Protein AF-A0A2D7W2H1-F1 (afdb_monomer_lite)

Foldseek 3Di:
DEWDWPDKDWDDDDFKIKIKTKTQLVPDDPVDPVVVVVSVLLCVVQVQRIKIWIWMFTLPDQWTWTWTWIDGRNFIDIWTKIKHAPPDGPVPGQKIWIWTKDKDAWDARPDVPDGTDGIDMDTYTDMDTDDDD

pLDDT: mean 82.35, std 12.22, range [53.34, 97.44]

Secondary structure (DSSP, 8-state):
-B--EEEEEEEEETTEEEEEEEEEGGG-B-SSHHHHHHHHHHHHHHT-SEEEEEEEEE-SSSSEEEEEEEEETTEEEEEEEEEEESSS-TTT-SEEEEEEEEEE--B---BTTB--B--EEEEEEEEEE----

Radius of gyration: 16.06 Å; chains: 1; bounding box: 35×26×46 Å

Sequence (133 aa):
MSAPVRAGDLWIQDTDIRMNLTIALDRIKTGNFLTDGAVRAFISGYRAHDLVYAGAGSTAGEAAEISGQASAGTIDTQIVLAVSPVGTDWQSMNEIEIIGTAEFGRVHIPLPGVGTVDDLVVDINARLAVLPA

Structure (mmCIF, N/CA/C/O backbone):
data_AF-A0A2D7W2H1-F1
#
_entry.id   AF-A0A2D7W2H1-F1
#
loop_
_atom_site.group_PDB
_atom_site.id
_atom_site.type_symbol
_atom_site.label_atom_id
_atom_site.label_alt_id
_atom_site.label_comp_id
_atom_site.label_asym_id
_atom_site.label_entity_id
_atom_site.label_seq_id
_atom_site.pdbx_PDB_ins_code
_atom_site.Cartn_x
_atom_site.Cartn_y
_atom_site.Cartn_z
_atom_site.occupancy
_atom_site.B_iso_or_equiv
_atom_site.auth_seq_id
_atom_site.auth_comp_id
_atom_site.auth_asym_id
_atom_site.auth_atom_id
_atom_site.pdbx_PDB_model_num
ATOM 1 N N . MET A 1 1 ? -0.111 9.813 -9.210 1.00 57.84 1 MET A N 1
ATOM 2 C CA . MET A 1 1 ? -0.521 8.691 -10.102 1.00 57.84 1 MET A CA 1
ATOM 3 C C . MET A 1 1 ? -1.351 7.735 -9.259 1.00 57.84 1 MET A C 1
ATOM 5 O O . MET A 1 1 ? -1.104 7.717 -8.065 1.00 57.84 1 MET A O 1
ATOM 9 N N . SER A 1 2 ? -2.316 6.982 -9.799 1.00 59.59 2 SER A N 1
ATOM 10 C CA . SER A 1 2 ? -3.056 5.994 -8.989 1.00 59.59 2 SER A CA 1
ATOM 11 C C . SER A 1 2 ? -3.032 4.606 -9.621 1.00 59.59 2 SER A C 1
ATOM 13 O O . SER A 1 2 ? -3.153 4.458 -10.841 1.00 59.59 2 SER A O 1
ATOM 15 N N . ALA A 1 3 ? -2.854 3.593 -8.774 1.00 57.59 3 ALA A N 1
ATOM 16 C CA . ALA A 1 3 ? -2.854 2.184 -9.138 1.00 57.59 3 ALA A CA 1
ATOM 17 C C . ALA A 1 3 ? -4.038 1.485 -8.445 1.00 57.59 3 ALA A C 1
ATOM 19 O O . ALA A 1 3 ? -4.227 1.681 -7.243 1.00 57.59 3 ALA A O 1
ATOM 20 N N . PRO A 1 4 ? -4.854 0.689 -9.158 1.00 74.69 4 PRO A N 1
ATOM 21 C CA . PRO A 1 4 ? -5.957 -0.023 -8.527 1.00 74.69 4 PRO A CA 1
ATOM 22 C C . PRO A 1 4 ? -5.452 -1.210 -7.695 1.00 74.69 4 PRO A C 1
ATOM 24 O O . PRO A 1 4 ? -4.577 -1.966 -8.128 1.00 74.69 4 PRO A O 1
ATOM 27 N N . VAL A 1 5 ? -6.057 -1.410 -6.523 1.00 77.12 5 VAL A N 1
ATOM 28 C CA . VAL A 1 5 ? -5.874 -2.623 -5.716 1.00 77.12 5 VAL A CA 1
ATOM 29 C C . VAL A 1 5 ? -6.561 -3.791 -6.426 1.00 77.12 5 VAL A C 1
ATOM 31 O O . VAL A 1 5 ? -7.724 -3.694 -6.817 1.00 77.12 5 VAL A O 1
ATOM 34 N N . ARG A 1 6 ? -5.827 -4.887 -6.633 1.00 81.12 6 ARG A N 1
ATOM 35 C CA . ARG A 1 6 ? -6.310 -6.106 -7.298 1.00 81.12 6 ARG A CA 1
ATOM 36 C C . ARG A 1 6 ? -6.907 -7.090 -6.296 1.00 81.12 6 ARG A C 1
ATOM 38 O O . ARG A 1 6 ? -7.933 -7.698 -6.582 1.00 81.12 6 ARG A O 1
ATOM 45 N N . ALA A 1 7 ? -6.236 -7.255 -5.163 1.00 82.06 7 ALA A N 1
ATOM 46 C CA . ALA A 1 7 ? -6.622 -8.144 -4.077 1.00 82.06 7 ALA A CA 1
ATOM 47 C C . ALA A 1 7 ? -5.977 -7.664 -2.773 1.00 82.06 7 ALA A C 1
ATOM 49 O O . ALA A 1 7 ? -4.961 -6.963 -2.802 1.00 82.06 7 ALA A O 1
ATOM 50 N N . GLY A 1 8 ? -6.544 -8.068 -1.645 1.00 85.81 8 GLY A N 1
ATOM 51 C CA . GLY A 1 8 ? -5.955 -7.826 -0.342 1.00 85.81 8 GLY A CA 1
ATOM 52 C C . GLY A 1 8 ? -6.687 -8.579 0.750 1.00 85.81 8 GLY A C 1
ATOM 53 O O . GLY A 1 8 ? -7.871 -8.874 0.609 1.00 85.81 8 GLY A O 1
ATOM 54 N N . ASP A 1 9 ? -5.961 -8.850 1.824 1.00 89.50 9 ASP A N 1
ATOM 55 C CA . ASP A 1 9 ? -6.478 -9.488 3.023 1.00 89.50 9 ASP A CA 1
ATOM 56 C C . ASP A 1 9 ? -6.098 -8.632 4.223 1.00 89.50 9 ASP A C 1
ATOM 58 O O . ASP A 1 9 ? -4.957 -8.168 4.337 1.00 89.50 9 ASP A O 1
ATOM 62 N N . LEU A 1 10 ? -7.057 -8.450 5.123 1.00 90.62 10 LEU A N 1
ATOM 63 C CA . LEU A 1 10 ? -6.860 -7.767 6.387 1.00 90.62 10 LEU A CA 1
ATOM 64 C C . LEU A 1 10 ? -7.189 -8.731 7.515 1.00 90.62 10 LEU A C 1
ATOM 66 O O . LEU A 1 10 ? -8.289 -9.275 7.579 1.00 90.62 10 LEU A O 1
ATOM 70 N N . TRP A 1 11 ? -6.235 -8.925 8.413 1.00 91.94 11 TRP A N 1
ATOM 71 C CA . TRP A 1 11 ? -6.417 -9.748 9.592 1.00 91.94 11 TRP A CA 1
ATOM 72 C C . TRP A 1 11 ? -6.197 -8.904 10.835 1.00 91.94 11 TRP A C 1
ATOM 74 O O . TRP A 1 11 ? -5.142 -8.289 10.983 1.00 91.94 11 TRP A O 1
ATOM 84 N N . ILE A 1 12 ? -7.196 -8.885 11.712 1.00 91.19 12 ILE A N 1
ATOM 85 C CA . ILE A 1 12 ? -7.144 -8.184 12.990 1.00 91.19 12 ILE A CA 1
ATOM 86 C C . ILE A 1 12 ? -7.420 -9.202 14.087 1.00 91.19 12 ILE A C 1
ATOM 88 O O . ILE A 1 12 ? -8.437 -9.896 14.059 1.00 91.19 12 ILE A O 1
ATOM 92 N N . GLN A 1 13 ? -6.513 -9.277 15.052 1.00 91.00 13 GLN A N 1
ATOM 93 C CA . GLN A 1 13 ? -6.701 -10.030 16.280 1.00 91.00 13 GLN A CA 1
ATOM 94 C C . GLN A 1 13 ? -6.305 -9.138 17.451 1.00 91.00 13 GLN A C 1
ATOM 96 O O . GLN A 1 13 ? -5.166 -8.694 17.532 1.00 91.00 13 GLN A O 1
ATOM 101 N N . ASP A 1 14 ? -7.249 -8.876 18.354 1.00 89.69 14 ASP A N 1
ATOM 102 C CA . ASP A 1 14 ? -7.076 -7.928 19.456 1.00 89.69 14 ASP A CA 1
ATOM 103 C C . ASP A 1 14 ? -6.621 -6.548 18.945 1.00 89.69 14 ASP A C 1
ATOM 105 O O . ASP A 1 14 ? -7.408 -5.823 18.333 1.00 89.69 14 ASP A O 1
ATOM 109 N N . THR A 1 15 ? -5.354 -6.196 19.179 1.00 92.81 15 THR A N 1
ATOM 110 C CA . THR A 1 1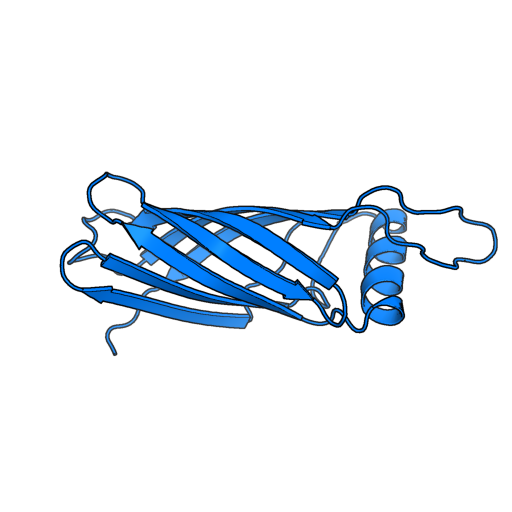5 ? -4.723 -4.967 18.682 1.00 92.81 15 THR A CA 1
ATOM 111 C C . THR A 1 15 ? -3.706 -5.207 17.574 1.00 92.81 15 THR A C 1
ATOM 113 O O . THR A 1 15 ? -3.101 -4.244 17.108 1.00 92.81 15 THR A O 1
ATOM 116 N N . ASP A 1 16 ? -3.464 -6.458 17.187 1.00 94.69 16 ASP A N 1
ATOM 117 C CA . ASP A 1 16 ? -2.549 -6.815 16.110 1.00 94.69 16 ASP A CA 1
ATOM 118 C C . ASP A 1 16 ? -3.280 -6.750 14.773 1.00 94.69 16 ASP A C 1
ATOM 120 O O . ASP A 1 16 ? -4.355 -7.327 14.602 1.00 94.69 16 ASP A O 1
ATOM 124 N N . ILE A 1 17 ? -2.666 -6.079 13.801 1.00 95.06 17 ILE A N 1
ATOM 125 C CA . ILE A 1 17 ? -3.164 -6.004 12.428 1.00 95.06 17 ILE A CA 1
ATOM 126 C C . ILE A 1 17 ? -2.099 -6.511 11.467 1.00 95.06 17 ILE A C 1
ATOM 128 O O . ILE A 1 17 ? -0.915 -6.184 11.577 1.00 95.06 17 ILE A O 1
ATOM 132 N N . ARG A 1 18 ? -2.527 -7.328 10.507 1.00 96.12 18 ARG A N 1
ATOM 133 C CA . ARG A 1 18 ? -1.718 -7.782 9.378 1.00 96.12 18 ARG A CA 1
ATOM 134 C C . ARG A 1 18 ? -2.460 -7.500 8.094 1.00 96.12 18 ARG A C 1
ATOM 136 O O . ARG A 1 18 ? -3.666 -7.722 8.010 1.00 96.12 18 ARG A O 1
ATOM 143 N N . MET A 1 19 ? -1.723 -7.041 7.096 1.00 94.62 19 MET A N 1
ATOM 144 C CA . MET A 1 19 ? -2.292 -6.684 5.812 1.00 94.62 19 MET A CA 1
ATOM 145 C C . MET A 1 19 ? -1.429 -7.228 4.687 1.00 94.62 19 MET A C 1
ATOM 147 O O . MET A 1 19 ? -0.220 -6.994 4.655 1.00 94.62 19 MET A O 1
ATOM 151 N N . ASN A 1 20 ? -2.083 -7.906 3.751 1.00 94.50 20 ASN A N 1
ATOM 152 C CA . ASN A 1 20 ? -1.508 -8.265 2.466 1.00 94.50 20 ASN A CA 1
ATOM 153 C C . ASN A 1 20 ? -2.232 -7.474 1.380 1.00 94.50 20 ASN A C 1
ATOM 155 O O . ASN A 1 20 ? -3.459 -7.399 1.386 1.00 94.50 20 ASN A O 1
ATOM 159 N N . LEU A 1 21 ? -1.492 -6.893 0.439 1.00 92.19 21 LEU A N 1
ATOM 160 C CA . LEU A 1 21 ? -2.057 -6.164 -0.696 1.00 92.19 21 LEU A CA 1
ATOM 161 C C . LEU A 1 21 ? -1.369 -6.587 -1.985 1.00 92.19 21 LEU A C 1
ATOM 163 O O . LEU A 1 21 ? -0.159 -6.783 -2.031 1.00 92.19 21 LEU A O 1
ATOM 167 N N . THR A 1 22 ? -2.147 -6.674 -3.056 1.00 91.25 22 THR A N 1
ATOM 168 C CA . THR A 1 22 ? -1.642 -6.764 -4.425 1.00 91.25 22 THR A CA 1
ATOM 169 C C . THR A 1 22 ? -2.181 -5.583 -5.213 1.00 91.25 22 THR A C 1
ATOM 171 O O . THR A 1 22 ? -3.394 -5.444 -5.383 1.00 91.25 22 THR A O 1
ATOM 174 N N . ILE A 1 23 ? -1.290 -4.731 -5.709 1.00 86.69 23 ILE A N 1
ATOM 175 C CA . ILE A 1 23 ? -1.633 -3.523 -6.462 1.00 86.69 23 ILE A CA 1
ATOM 176 C C . ILE A 1 23 ? -1.203 -3.707 -7.915 1.00 86.69 23 ILE A C 1
ATOM 178 O O . ILE A 1 23 ? -0.050 -4.026 -8.184 1.00 86.69 23 ILE A O 1
ATOM 182 N N . ALA A 1 24 ? -2.117 -3.479 -8.857 1.00 86.94 24 ALA A N 1
ATOM 183 C CA . ALA A 1 24 ? -1.861 -3.654 -10.284 1.00 86.94 24 ALA A CA 1
ATOM 184 C C . ALA A 1 24 ? -1.136 -2.428 -10.868 1.00 86.94 24 ALA A C 1
ATOM 186 O O . ALA A 1 24 ? -1.773 -1.478 -11.337 1.00 86.94 24 ALA A O 1
ATOM 187 N N . LEU A 1 25 ? 0.201 -2.438 -10.834 1.00 83.56 25 LEU A N 1
ATOM 188 C CA . LEU A 1 25 ? 1.032 -1.359 -11.383 1.00 83.56 25 LEU A CA 1
ATOM 189 C C . LEU A 1 25 ? 0.841 -1.216 -12.900 1.00 83.56 25 LEU A C 1
ATOM 191 O O . LEU A 1 25 ? 0.856 -0.106 -13.431 1.00 83.56 25 LEU A O 1
ATOM 195 N N . ASP A 1 26 ? 0.566 -2.321 -13.595 1.00 81.06 26 ASP A N 1
ATOM 196 C CA . ASP A 1 26 ? 0.261 -2.350 -15.030 1.00 81.06 26 ASP A CA 1
ATOM 197 C C . ASP A 1 26 ? -1.013 -1.591 -15.434 1.00 81.06 26 ASP A C 1
ATOM 199 O O . ASP A 1 26 ? -1.217 -1.290 -16.613 1.00 81.06 26 ASP A O 1
ATOM 203 N N . ARG A 1 27 ? -1.854 -1.234 -14.459 1.00 80.81 27 ARG A N 1
ATOM 204 C CA . ARG A 1 27 ? -3.079 -0.451 -14.651 1.00 80.81 27 ARG A CA 1
ATOM 205 C C . ARG A 1 27 ? -2.956 0.996 -14.180 1.00 80.81 27 ARG A C 1
ATOM 207 O O . ARG A 1 27 ? -3.974 1.694 -14.156 1.00 80.81 27 ARG A O 1
ATOM 214 N N . ILE A 1 28 ? -1.753 1.454 -13.825 1.00 76.94 28 ILE A N 1
ATOM 215 C CA . ILE A 1 28 ? -1.514 2.849 -13.449 1.00 76.94 28 ILE A CA 1
ATOM 216 C C . ILE A 1 28 ? -1.946 3.776 -14.582 1.00 76.94 28 ILE A C 1
ATOM 218 O O . ILE A 1 28 ? -1.553 3.616 -15.738 1.00 76.94 28 ILE A O 1
ATOM 222 N N . LYS A 1 29 ? -2.732 4.791 -14.224 1.00 71.00 29 LYS A N 1
ATOM 223 C CA . LYS A 1 29 ? -3.052 5.909 -15.111 1.00 71.00 29 LYS A CA 1
ATOM 224 C C . LYS A 1 29 ? -2.360 7.150 -14.575 1.00 71.00 29 LYS A C 1
ATOM 226 O O . LYS A 1 29 ? -2.658 7.597 -13.467 1.00 71.00 29 LYS A O 1
ATOM 231 N N . THR A 1 30 ? -1.432 7.711 -15.348 1.00 67.81 30 THR A N 1
ATOM 232 C CA . THR A 1 30 ? -0.732 8.939 -14.942 1.00 67.81 30 THR A CA 1
ATOM 233 C C . THR A 1 30 ? -1.402 10.197 -15.496 1.00 67.81 30 THR A C 1
ATOM 235 O O . THR A 1 30 ? -1.205 11.281 -14.957 1.00 67.81 30 THR A O 1
ATOM 238 N N . GLY A 1 31 ? -2.217 10.058 -16.551 1.00 65.38 31 GLY A N 1
ATOM 239 C CA . GLY A 1 31 ? -2.862 11.188 -17.228 1.00 65.38 31 GLY A CA 1
ATOM 240 C C . GLY A 1 31 ? -1.898 12.023 -18.081 1.00 65.38 31 GLY A C 1
ATOM 241 O O . GLY A 1 31 ? -2.311 13.035 -18.640 1.00 65.38 31 GLY A O 1
ATOM 242 N N . ASN A 1 32 ? -0.634 11.601 -18.202 1.00 64.50 32 ASN A N 1
ATOM 243 C CA . ASN A 1 32 ? 0.397 12.250 -19.002 1.00 64.50 32 ASN A CA 1
ATOM 244 C C . ASN A 1 32 ? 1.189 11.194 -19.791 1.00 64.50 32 ASN A C 1
ATOM 246 O O . ASN A 1 32 ? 1.763 10.257 -19.241 1.00 64.50 32 ASN A O 1
ATOM 250 N N . PHE A 1 33 ? 1.253 11.380 -21.108 1.00 61.72 33 PHE A N 1
ATOM 251 C CA . PHE A 1 33 ? 1.881 10.439 -22.031 1.00 61.72 33 PHE A CA 1
ATOM 252 C C . PHE A 1 33 ? 3.362 10.153 -21.717 1.00 61.72 33 PHE A C 1
ATOM 254 O O . PHE A 1 33 ? 3.820 9.024 -21.900 1.00 61.72 33 PHE A O 1
ATOM 261 N N . LEU A 1 34 ? 4.110 11.152 -21.230 1.00 61.75 34 LEU A N 1
ATOM 262 C CA . LEU A 1 34 ? 5.530 10.994 -20.895 1.00 61.75 34 LEU A CA 1
ATOM 263 C C . LEU A 1 34 ? 5.724 10.080 -19.678 1.00 61.75 34 LEU A C 1
ATOM 265 O O . LEU A 1 34 ? 6.533 9.153 -19.717 1.00 61.75 34 LEU A O 1
ATOM 269 N N . THR A 1 35 ? 4.936 10.288 -18.625 1.00 69.50 35 THR A N 1
ATOM 270 C CA . THR A 1 35 ? 4.966 9.461 -17.414 1.00 69.50 35 THR A CA 1
ATOM 271 C C . THR A 1 35 ? 4.373 8.076 -17.654 1.00 69.50 35 THR A C 1
ATOM 273 O O . THR A 1 35 ? 4.883 7.102 -17.112 1.00 69.50 35 THR A O 1
ATOM 276 N N . ASP A 1 36 ? 3.393 7.938 -18.553 1.00 73.62 36 ASP A N 1
ATOM 277 C CA . ASP A 1 36 ? 2.901 6.626 -18.990 1.00 73.62 36 ASP A CA 1
ATOM 278 C C . ASP A 1 36 ? 4.002 5.813 -19.703 1.00 73.62 36 ASP A C 1
ATOM 280 O O . ASP A 1 36 ? 4.060 4.588 -19.582 1.00 73.62 36 ASP A O 1
ATOM 284 N N . GLY A 1 37 ? 4.888 6.481 -20.451 1.00 74.12 37 GLY A N 1
ATOM 285 C CA . GLY A 1 37 ? 6.053 5.859 -21.084 1.00 74.12 37 GLY A CA 1
ATOM 286 C C . GLY A 1 37 ? 7.061 5.324 -20.066 1.00 74.12 37 GLY A C 1
ATOM 287 O O . GLY A 1 37 ? 7.472 4.167 -20.170 1.00 74.12 37 GLY A O 1
ATOM 288 N N . ALA A 1 38 ? 7.397 6.132 -19.059 1.00 73.75 38 ALA A N 1
ATOM 289 C CA . ALA A 1 38 ? 8.276 5.728 -17.963 1.00 73.75 38 ALA A CA 1
ATOM 290 C C . ALA A 1 38 ? 7.687 4.557 -17.158 1.00 73.75 38 ALA A C 1
ATOM 292 O O . ALA A 1 38 ? 8.375 3.566 -16.930 1.00 73.75 38 ALA A O 1
ATOM 293 N N . VAL A 1 39 ? 6.395 4.611 -16.816 1.00 76.88 39 VAL A N 1
ATOM 294 C CA . VAL A 1 39 ? 5.700 3.532 -16.095 1.00 76.88 39 VAL A CA 1
ATOM 295 C C . VAL A 1 39 ? 5.727 2.220 -16.886 1.00 76.88 39 VAL A C 1
ATOM 297 O O . VAL A 1 39 ? 6.108 1.186 -16.342 1.00 76.88 39 VAL A O 1
ATOM 300 N N . ARG A 1 40 ? 5.407 2.236 -18.190 1.00 79.69 40 ARG A N 1
ATOM 301 C CA . ARG A 1 40 ? 5.472 1.019 -19.027 1.00 79.69 40 ARG A CA 1
ATOM 302 C C . ARG A 1 40 ? 6.874 0.426 -19.088 1.00 79.69 40 ARG A C 1
ATOM 304 O O . ARG A 1 40 ? 7.032 -0.793 -19.054 1.00 79.69 40 ARG A O 1
ATOM 311 N N . ALA A 1 41 ? 7.881 1.279 -19.205 1.00 77.69 41 ALA A N 1
ATOM 312 C CA . ALA A 1 41 ? 9.255 0.835 -19.321 1.00 77.69 41 ALA A CA 1
ATOM 313 C C . ALA A 1 41 ? 9.812 0.329 -17.974 1.00 77.69 41 ALA A C 1
ATOM 315 O O . ALA A 1 41 ? 10.551 -0.652 -17.971 1.00 77.69 41 ALA A O 1
ATOM 316 N N . PHE A 1 42 ? 9.368 0.887 -16.840 1.00 79.31 42 PHE A N 1
ATOM 317 C CA . PHE A 1 42 ? 9.580 0.318 -15.503 1.00 79.31 42 PHE A CA 1
ATOM 318 C C . PHE A 1 42 ? 8.970 -1.085 -15.388 1.00 79.31 42 PHE A C 1
ATOM 320 O O . PHE A 1 42 ? 9.684 -2.045 -15.100 1.00 79.31 42 PHE A O 1
ATOM 327 N N . ILE A 1 43 ? 7.673 -1.226 -15.694 1.00 83.12 43 ILE A N 1
ATOM 328 C CA . ILE A 1 43 ? 6.961 -2.512 -15.622 1.00 83.12 43 ILE A CA 1
ATOM 329 C C . ILE A 1 43 ? 7.669 -3.560 -16.482 1.00 83.12 43 ILE A C 1
ATOM 331 O O . ILE A 1 43 ? 7.916 -4.672 -16.024 1.00 83.12 43 ILE A O 1
ATOM 335 N N . SER A 1 44 ? 8.034 -3.203 -17.716 1.00 82.94 44 SER A N 1
ATOM 336 C CA . SER A 1 44 ? 8.718 -4.118 -18.629 1.00 82.94 44 SER A CA 1
ATOM 337 C C . SER A 1 44 ? 10.140 -4.450 -18.177 1.00 82.94 44 SER A C 1
ATOM 339 O O . SER A 1 44 ? 10.545 -5.605 -18.283 1.00 82.94 44 SER A O 1
ATOM 341 N N . GLY A 1 45 ? 10.908 -3.460 -17.717 1.00 79.44 45 GLY A N 1
ATOM 342 C CA . GLY A 1 45 ? 12.313 -3.633 -17.345 1.00 79.44 45 GLY A CA 1
ATOM 343 C C . GLY A 1 45 ? 12.490 -4.481 -16.089 1.00 79.44 45 GLY A C 1
ATOM 344 O O . GLY A 1 45 ? 13.392 -5.311 -16.031 1.00 79.44 45 GLY A O 1
ATOM 345 N N . TYR A 1 46 ? 11.586 -4.322 -15.122 1.00 79.12 46 TYR A N 1
ATOM 346 C CA . TYR A 1 46 ? 11.669 -4.983 -13.819 1.00 79.12 46 TYR A CA 1
ATOM 347 C C . TYR A 1 46 ? 10.654 -6.111 -13.641 1.00 79.12 46 TYR A C 1
ATOM 349 O O . TYR A 1 46 ? 10.623 -6.743 -12.590 1.00 79.12 46 TYR A O 1
ATOM 357 N N . ARG A 1 47 ? 9.832 -6.394 -14.664 1.00 82.75 47 ARG A N 1
ATOM 358 C CA . ARG A 1 47 ? 8.703 -7.344 -14.603 1.00 82.75 47 ARG A CA 1
ATOM 359 C C . ARG A 1 47 ? 7.713 -6.998 -13.480 1.00 82.75 47 ARG A C 1
ATOM 361 O O . ARG A 1 47 ? 7.081 -7.877 -12.897 1.00 82.75 47 ARG A O 1
ATOM 368 N N . ALA A 1 48 ? 7.588 -5.708 -13.187 1.00 85.56 48 ALA A N 1
ATOM 369 C CA . ALA A 1 48 ? 6.857 -5.153 -12.057 1.00 85.56 48 ALA A CA 1
ATOM 370 C C . ALA A 1 48 ? 5.376 -4.920 -12.402 1.00 85.56 48 ALA A C 1
ATOM 372 O O . ALA A 1 48 ? 4.895 -3.791 -12.405 1.00 85.56 48 ALA A O 1
ATOM 373 N N . HIS A 1 49 ? 4.661 -5.986 -12.771 1.00 87.81 49 HIS A N 1
ATOM 374 C CA . HIS A 1 49 ? 3.235 -5.901 -13.122 1.00 87.81 49 HIS A CA 1
ATOM 375 C C . HIS A 1 49 ? 2.349 -5.641 -11.905 1.00 87.81 49 HIS A C 1
ATOM 377 O O . HIS A 1 49 ? 1.401 -4.860 -11.987 1.00 87.81 49 HIS A O 1
ATOM 383 N N . ASP A 1 50 ? 2.690 -6.274 -10.787 1.00 89.12 50 ASP A N 1
ATOM 384 C CA . ASP A 1 50 ? 2.019 -6.106 -9.511 1.00 89.12 50 ASP A CA 1
ATOM 385 C C . ASP A 1 50 ? 3.038 -5.664 -8.451 1.00 89.12 50 ASP A C 1
ATOM 387 O O . ASP A 1 50 ? 4.197 -6.084 -8.480 1.00 89.12 50 ASP A O 1
ATOM 391 N N . LEU A 1 51 ? 2.585 -4.827 -7.520 1.00 88.38 51 LEU A N 1
ATOM 392 C CA . LEU A 1 51 ? 3.249 -4.575 -6.246 1.00 88.38 51 LEU A CA 1
ATOM 393 C C . LEU A 1 51 ? 2.586 -5.464 -5.199 1.00 88.38 51 LEU A C 1
ATOM 395 O O . LEU A 1 51 ? 1.400 -5.296 -4.907 1.00 88.38 51 LEU A O 1
ATOM 399 N N . VAL A 1 52 ? 3.345 -6.404 -4.651 1.00 93.38 52 VAL A N 1
ATOM 400 C CA . VAL A 1 52 ? 2.896 -7.306 -3.591 1.00 93.38 52 VAL A CA 1
ATOM 401 C C . VAL A 1 52 ? 3.450 -6.797 -2.273 1.00 93.38 52 VAL A C 1
ATOM 403 O O . VAL A 1 52 ? 4.660 -6.681 -2.123 1.00 93.38 52 VAL A O 1
ATOM 406 N N . TYR A 1 53 ? 2.570 -6.492 -1.330 1.00 94.50 53 TYR A N 1
ATOM 407 C CA . TYR A 1 53 ? 2.910 -5.967 -0.014 1.00 94.50 53 TYR A CA 1
ATOM 408 C C . TYR A 1 53 ? 2.430 -6.917 1.079 1.00 94.50 53 TYR A C 1
ATOM 410 O O . TYR A 1 53 ? 1.313 -7.433 1.000 1.00 94.50 53 TYR A O 1
ATOM 418 N N . ALA A 1 54 ? 3.253 -7.090 2.110 1.00 96.56 54 ALA A N 1
ATOM 419 C CA . ALA A 1 54 ? 2.888 -7.760 3.349 1.00 96.56 54 ALA A CA 1
ATOM 420 C C . ALA A 1 54 ? 3.459 -6.982 4.537 1.00 96.56 54 ALA A C 1
ATOM 422 O O . ALA A 1 54 ? 4.671 -6.760 4.621 1.00 96.56 54 ALA A O 1
ATOM 423 N N . GLY A 1 55 ? 2.592 -6.586 5.464 1.00 97.25 55 GLY A N 1
ATOM 424 C CA . GLY A 1 55 ? 2.984 -5.794 6.622 1.00 97.25 55 GLY A CA 1
ATOM 425 C C . GLY A 1 55 ? 2.175 -6.092 7.871 1.00 97.25 55 GLY A C 1
ATOM 426 O O . GLY A 1 55 ? 1.141 -6.766 7.836 1.00 97.25 55 GLY A O 1
ATOM 427 N N . ALA A 1 56 ? 2.677 -5.574 8.986 1.00 97.44 56 ALA A N 1
ATOM 428 C CA . ALA A 1 56 ? 2.035 -5.672 10.285 1.00 97.44 56 ALA A CA 1
ATOM 429 C C . ALA A 1 56 ? 2.107 -4.338 11.035 1.00 97.44 56 ALA A C 1
ATOM 431 O O . ALA A 1 56 ? 2.990 -3.514 10.790 1.00 97.44 56 ALA A O 1
ATOM 432 N N . GLY A 1 57 ? 1.165 -4.142 11.949 1.00 96.81 57 GLY A N 1
ATOM 433 C CA . GLY A 1 57 ? 1.054 -2.941 12.765 1.00 96.81 57 GLY A CA 1
ATOM 434 C C . GLY A 1 57 ? 0.158 -3.172 13.975 1.00 96.81 57 GLY A C 1
ATOM 435 O O . GLY A 1 57 ? -0.127 -4.316 14.336 1.00 96.81 57 GLY A O 1
ATOM 436 N N . SER A 1 58 ? -0.323 -2.078 14.567 1.00 94.94 58 SER A N 1
ATOM 437 C CA . SER A 1 58 ? -1.270 -2.128 15.681 1.00 94.94 58 SER A CA 1
ATOM 438 C C . SER A 1 58 ? -2.462 -1.191 15.490 1.00 94.94 58 SER A C 1
ATOM 440 O O . SER A 1 58 ? -2.298 -0.070 15.017 1.00 94.94 58 SER A O 1
ATOM 442 N N . THR A 1 59 ? -3.648 -1.630 15.914 1.00 93.94 59 THR A N 1
ATOM 443 C CA . THR A 1 59 ? -4.905 -0.856 15.915 1.00 93.94 59 THR A CA 1
ATOM 444 C C . THR A 1 59 ? -5.165 -0.126 17.237 1.00 93.94 59 THR A C 1
ATOM 446 O O . THR A 1 59 ? -6.295 0.268 17.518 1.00 93.94 59 THR A O 1
ATOM 449 N N . ALA A 1 60 ? -4.144 0.055 18.083 1.00 88.62 60 ALA A N 1
ATOM 450 C CA . ALA A 1 60 ? -4.291 0.717 19.384 1.00 88.62 60 ALA A CA 1
ATOM 451 C C . ALA A 1 60 ? -4.693 2.208 19.293 1.00 88.62 60 ALA A C 1
ATOM 453 O O . ALA A 1 60 ? -5.064 2.800 20.306 1.00 88.62 60 ALA A O 1
ATOM 454 N N . GLY A 1 61 ? -4.617 2.815 18.103 1.00 86.44 61 GLY A N 1
ATOM 455 C CA . GLY A 1 61 ? -5.045 4.187 17.824 1.00 86.44 61 GLY A CA 1
ATOM 456 C C . GLY A 1 61 ? -6.184 4.280 16.801 1.00 86.44 61 GLY A C 1
ATOM 457 O O . GLY A 1 61 ? -6.722 3.279 16.330 1.00 86.44 61 GLY A O 1
ATOM 458 N N . GLU A 1 62 ? -6.530 5.514 16.427 1.00 88.12 62 GLU A N 1
ATOM 459 C CA . GLU A 1 62 ? -7.552 5.811 15.405 1.00 88.12 62 GLU A CA 1
ATOM 460 C C . GLU A 1 62 ? -7.118 5.394 13.988 1.00 88.12 62 GLU A C 1
ATOM 462 O O . GLU A 1 62 ? -7.954 5.111 13.134 1.00 88.12 62 GLU A O 1
ATOM 467 N N . ALA A 1 63 ? -5.807 5.320 13.754 1.00 92.56 63 ALA A N 1
ATOM 468 C CA . ALA A 1 63 ? -5.192 4.778 12.553 1.00 92.56 63 ALA A CA 1
ATOM 469 C C . ALA A 1 63 ? -4.058 3.822 12.949 1.00 92.56 63 ALA A C 1
ATOM 471 O O . ALA A 1 63 ? -3.410 4.002 13.982 1.00 92.56 63 ALA A O 1
ATOM 472 N N . ALA A 1 64 ? -3.828 2.810 12.120 1.00 95.06 64 ALA A N 1
ATOM 473 C CA . ALA A 1 64 ? -2.748 1.853 12.252 1.00 95.06 64 ALA A CA 1
ATOM 474 C C . ALA A 1 64 ? -1.651 2.195 11.246 1.00 95.06 64 ALA A C 1
ATOM 476 O O . ALA A 1 64 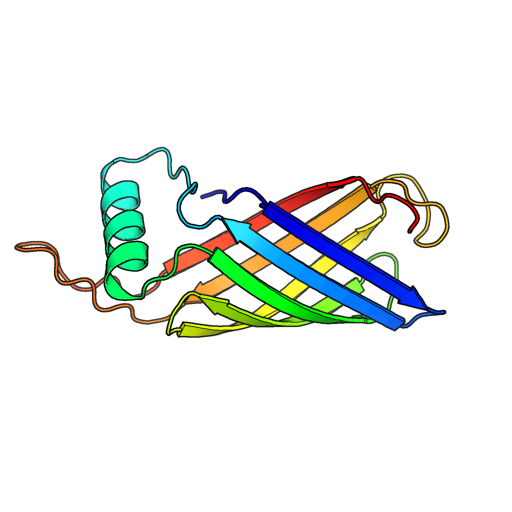? -1.911 2.316 10.049 1.00 95.06 64 ALA A O 1
ATOM 477 N N . GLU A 1 65 ? -0.414 2.299 11.721 1.00 96.38 65 GLU A N 1
ATOM 478 C CA . GLU A 1 65 ? 0.755 2.285 10.849 1.00 96.38 65 GLU A CA 1
ATOM 479 C C . GLU A 1 65 ? 1.169 0.834 10.617 1.00 96.38 65 GLU A C 1
ATOM 481 O O . GLU A 1 65 ? 1.583 0.128 11.539 1.00 96.38 65 GLU A O 1
ATOM 486 N N . ILE A 1 66 ? 1.030 0.376 9.377 1.00 96.69 66 ILE A N 1
ATOM 487 C CA . ILE A 1 66 ? 1.393 -0.972 8.962 1.00 96.69 66 ILE A CA 1
ATOM 488 C C . ILE A 1 66 ? 2.699 -0.878 8.183 1.00 96.69 66 ILE A C 1
ATOM 490 O O . ILE A 1 66 ? 2.754 -0.329 7.081 1.00 96.69 66 ILE A O 1
ATOM 494 N N . SER A 1 67 ? 3.772 -1.408 8.762 1.00 96.81 67 SER A N 1
ATOM 495 C CA . SER A 1 67 ? 5.094 -1.435 8.139 1.00 96.81 67 SER A CA 1
ATOM 496 C C . SER A 1 67 ? 5.344 -2.814 7.547 1.00 96.81 67 SER A C 1
ATOM 498 O O . SER A 1 67 ? 5.089 -3.837 8.188 1.00 96.81 67 SER A O 1
ATOM 500 N N . GLY A 1 68 ? 5.819 -2.857 6.307 1.00 95.94 68 GLY A N 1
ATOM 501 C CA . GLY A 1 68 ? 5.948 -4.106 5.574 1.00 95.94 68 GLY A CA 1
ATOM 502 C C . GLY A 1 68 ? 6.895 -4.039 4.391 1.00 95.94 68 GLY A C 1
ATOM 503 O O . GLY A 1 68 ? 7.277 -2.964 3.926 1.00 95.94 68 GLY A O 1
ATOM 504 N N . GLN A 1 69 ? 7.255 -5.221 3.906 1.00 95.06 69 GLN A N 1
ATOM 505 C CA . GLN A 1 69 ? 8.017 -5.370 2.675 1.00 95.06 69 GLN A CA 1
ATOM 506 C C . GLN A 1 69 ? 7.062 -5.329 1.487 1.00 95.06 69 GLN A C 1
ATOM 508 O O . GLN A 1 69 ? 5.979 -5.920 1.523 1.00 95.06 69 GLN A O 1
ATOM 513 N N . ALA A 1 70 ? 7.485 -4.644 0.433 1.00 92.31 70 ALA A N 1
ATOM 514 C CA . ALA A 1 70 ? 6.787 -4.577 -0.833 1.00 92.31 70 ALA A CA 1
ATOM 515 C C . ALA A 1 70 ? 7.726 -4.967 -1.970 1.00 92.31 70 ALA A C 1
ATOM 517 O O . ALA A 1 70 ? 8.849 -4.475 -2.047 1.00 92.31 70 ALA A O 1
ATOM 518 N N . SER A 1 71 ? 7.247 -5.822 -2.864 1.00 91.62 71 SER A N 1
ATOM 519 C CA . SER A 1 71 ? 8.015 -6.328 -3.996 1.00 91.62 71 SER A CA 1
ATOM 520 C C . SER A 1 71 ? 7.291 -6.058 -5.307 1.00 91.62 71 SER A C 1
ATOM 522 O O . SER A 1 71 ? 6.093 -6.320 -5.431 1.00 91.62 71 SER A O 1
ATOM 524 N N . ALA A 1 72 ? 8.020 -5.539 -6.291 1.00 88.12 72 ALA A N 1
ATOM 525 C CA . ALA A 1 72 ? 7.550 -5.298 -7.647 1.00 88.12 72 ALA A CA 1
ATOM 526 C C . ALA A 1 72 ? 8.525 -5.943 -8.640 1.00 88.12 72 ALA A C 1
ATOM 528 O O . ALA A 1 72 ? 9.536 -5.357 -9.035 1.00 88.12 72 ALA A O 1
ATOM 529 N N . GLY A 1 73 ? 8.229 -7.180 -9.039 1.00 87.38 73 GLY A N 1
ATOM 530 C CA . GLY A 1 73 ? 9.092 -7.947 -9.932 1.00 87.38 73 GLY A CA 1
ATOM 531 C C . GLY A 1 73 ? 10.448 -8.268 -9.293 1.00 87.38 73 GLY A C 1
ATOM 532 O O . GLY A 1 73 ? 10.530 -9.191 -8.491 1.00 87.38 73 GLY A O 1
ATOM 533 N N . THR A 1 74 ? 11.512 -7.555 -9.674 1.00 82.94 74 THR A N 1
ATOM 534 C CA . THR A 1 74 ? 12.865 -7.730 -9.100 1.00 82.94 74 THR A CA 1
ATOM 535 C C . THR A 1 74 ? 13.288 -6.604 -8.152 1.00 82.94 74 THR A C 1
ATOM 537 O O . THR A 1 74 ? 14.476 -6.492 -7.850 1.00 82.94 74 THR A O 1
ATOM 540 N N . ILE A 1 75 ? 12.368 -5.718 -7.762 1.00 83.12 75 ILE A N 1
ATOM 541 C CA . ILE A 1 75 ? 12.638 -4.615 -6.834 1.00 83.12 75 ILE A CA 1
ATOM 542 C C . ILE A 1 75 ? 11.905 -4.882 -5.529 1.00 83.12 75 ILE A C 1
ATOM 544 O O . ILE A 1 75 ? 10.702 -5.128 -5.553 1.00 83.12 75 ILE A O 1
ATOM 548 N N . ASP A 1 76 ? 12.613 -4.732 -4.416 1.00 87.69 76 ASP A N 1
ATOM 549 C CA . ASP A 1 76 ? 12.050 -4.779 -3.072 1.00 87.69 76 ASP A CA 1
ATOM 550 C C . ASP A 1 76 ? 12.230 -3.420 -2.385 1.00 87.69 76 ASP A C 1
ATOM 552 O O . ASP A 1 76 ? 13.238 -2.736 -2.583 1.00 87.69 76 ASP A O 1
ATOM 556 N N . THR A 1 77 ? 11.246 -3.016 -1.588 1.00 87.81 77 THR A N 1
ATOM 557 C CA . THR A 1 77 ? 11.271 -1.776 -0.807 1.00 87.81 77 THR A CA 1
ATOM 558 C C . THR A 1 77 ? 10.468 -1.936 0.484 1.00 87.81 77 THR A C 1
ATOM 560 O O . THR A 1 77 ? 9.541 -2.743 0.562 1.00 87.81 77 THR A O 1
ATOM 563 N N . GLN A 1 78 ? 10.820 -1.170 1.515 1.00 92.50 78 GLN A N 1
ATOM 564 C CA . GLN A 1 78 ? 10.035 -1.105 2.746 1.00 92.50 78 GLN A CA 1
ATOM 565 C C . GLN A 1 78 ? 8.994 0.006 2.601 1.00 92.50 78 GLN A C 1
ATOM 567 O O . GLN A 1 78 ? 9.342 1.141 2.288 1.00 92.50 78 GLN A O 1
ATOM 572 N N . ILE A 1 79 ? 7.729 -0.309 2.875 1.00 91.88 79 ILE A N 1
ATOM 573 C CA . ILE A 1 79 ? 6.623 0.651 2.819 1.00 91.88 79 ILE A CA 1
ATOM 574 C C . ILE A 1 79 ? 5.940 0.713 4.180 1.00 91.88 79 ILE A C 1
ATOM 576 O O . ILE A 1 79 ? 5.715 -0.312 4.830 1.00 91.88 79 ILE A O 1
ATOM 580 N N . VAL A 1 80 ? 5.567 1.925 4.583 1.00 95.06 80 VAL A N 1
ATOM 581 C CA . VAL A 1 80 ? 4.640 2.164 5.689 1.00 95.06 80 VAL A CA 1
ATOM 582 C C . VAL A 1 80 ? 3.317 2.646 5.105 1.00 95.06 80 VAL A C 1
ATOM 584 O O . VAL A 1 80 ? 3.289 3.582 4.306 1.00 95.06 80 VAL A O 1
ATOM 587 N N . LEU A 1 81 ? 2.229 1.984 5.487 1.00 94.44 81 LEU A N 1
ATOM 588 C CA . LEU A 1 81 ? 0.869 2.334 5.102 1.00 94.44 81 LEU A CA 1
ATOM 589 C C . LEU A 1 81 ? 0.102 2.767 6.347 1.00 94.44 81 LEU A C 1
ATOM 591 O O . LEU A 1 81 ? 0.033 2.022 7.322 1.00 94.44 81 LEU A O 1
ATOM 595 N N . ALA A 1 82 ? -0.487 3.955 6.303 1.00 95.25 82 ALA A N 1
ATOM 596 C CA . ALA A 1 82 ? -1.489 4.376 7.263 1.00 95.25 82 ALA A CA 1
ATOM 597 C C . ALA A 1 82 ? -2.832 3.770 6.852 1.00 95.25 82 ALA A C 1
ATOM 599 O O . ALA A 1 82 ? -3.281 3.949 5.717 1.00 95.25 82 ALA A O 1
ATOM 600 N N . VAL A 1 83 ? -3.461 3.046 7.769 1.00 94.88 83 VAL A N 1
ATOM 601 C CA . VAL A 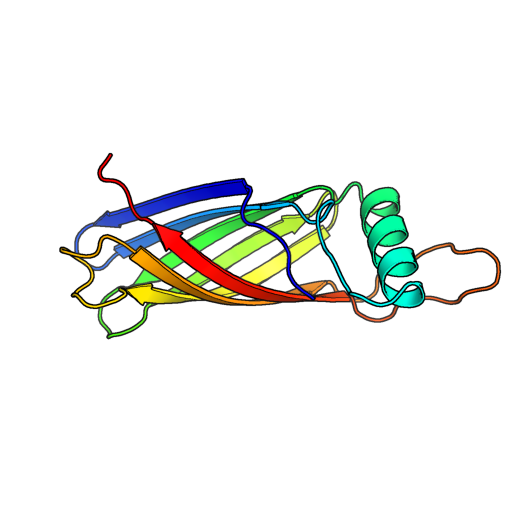1 83 ? -4.776 2.438 7.572 1.00 94.88 83 VAL A CA 1
ATOM 602 C C . VAL A 1 83 ? -5.720 2.958 8.641 1.00 94.88 83 VAL A C 1
ATOM 604 O O . VAL A 1 83 ? -5.343 3.024 9.808 1.00 94.88 83 VAL A O 1
ATOM 607 N N . SER A 1 84 ? -6.943 3.314 8.274 1.00 95.00 84 SER A N 1
ATOM 608 C CA . SER A 1 84 ? -7.972 3.744 9.224 1.00 95.00 84 SER A CA 1
ATOM 609 C C . SER A 1 84 ? -9.338 3.157 8.863 1.00 95.00 84 SER A C 1
ATOM 611 O O . SER A 1 84 ? -9.633 2.956 7.680 1.00 95.00 84 SER A O 1
ATOM 613 N N . PRO A 1 85 ? -10.190 2.856 9.856 1.00 94.19 85 PRO A N 1
ATOM 614 C CA . PRO A 1 85 ? -11.558 2.440 9.602 1.00 94.19 85 PRO A CA 1
ATOM 615 C C . PRO A 1 85 ? -12.385 3.632 9.109 1.00 94.19 85 PRO A C 1
ATOM 617 O O . PRO A 1 85 ? -12.216 4.769 9.557 1.00 94.19 85 PRO A O 1
ATOM 620 N N . VAL A 1 86 ? -13.324 3.381 8.201 1.00 91.94 86 VAL A N 1
ATOM 621 C CA . VAL A 1 86 ? -14.277 4.400 7.758 1.00 91.94 86 VAL A CA 1
ATOM 622 C C . VAL A 1 86 ? -15.557 4.308 8.585 1.00 91.94 86 VAL A C 1
ATOM 624 O O . VAL A 1 86 ? -16.246 3.294 8.578 1.00 91.94 86 VAL A O 1
ATOM 627 N N . GLY A 1 87 ? -15.934 5.413 9.234 1.00 83.50 87 GLY A N 1
ATOM 628 C CA . GLY A 1 87 ? -17.268 5.616 9.818 1.00 83.50 87 GLY A CA 1
ATOM 629 C C . GLY A 1 87 ? -17.554 4.889 11.140 1.00 83.50 87 GLY A C 1
ATOM 630 O O . GLY A 1 87 ? -18.439 5.328 11.873 1.00 83.50 87 GLY A O 1
ATOM 631 N N . THR A 1 88 ? -16.815 3.833 11.477 1.00 77.62 88 THR A N 1
ATOM 632 C CA . THR A 1 88 ? -16.929 3.084 12.742 1.00 77.62 88 THR A CA 1
ATOM 633 C C . THR A 1 88 ? -15.546 2.743 13.310 1.00 77.62 88 THR A C 1
ATOM 635 O O . THR A 1 88 ? -14.529 3.119 12.738 1.00 77.62 88 THR A O 1
ATOM 638 N N . ASP A 1 89 ? -15.492 2.028 14.436 1.00 87.12 89 ASP A N 1
ATOM 639 C CA . ASP A 1 89 ? -14.244 1.475 14.976 1.00 87.12 89 ASP A CA 1
ATOM 640 C C . ASP A 1 89 ? -13.720 0.268 14.170 1.00 87.12 89 ASP A C 1
ATOM 642 O O . ASP A 1 89 ? -14.405 -0.268 13.295 1.00 87.12 89 ASP A O 1
ATOM 646 N N . TRP A 1 90 ? -12.502 -0.177 14.501 1.00 88.88 90 TRP A N 1
ATOM 647 C CA . TRP A 1 90 ? -11.814 -1.318 13.882 1.00 88.88 90 TRP A CA 1
ATOM 648 C C . TRP A 1 90 ? -12.587 -2.644 13.926 1.00 88.88 90 TRP A C 1
ATOM 650 O O . TRP A 1 90 ? -12.347 -3.512 13.092 1.00 88.88 90 TRP A O 1
ATOM 660 N N . GLN A 1 91 ? -13.479 -2.827 14.903 1.00 84.81 91 GLN A N 1
ATOM 661 C CA . GLN A 1 91 ? -14.218 -4.078 15.108 1.00 84.81 91 GLN A CA 1
ATOM 662 C C . GLN A 1 91 ? -15.517 -4.118 14.296 1.00 84.81 91 GLN A C 1
ATOM 664 O O . GLN A 1 91 ? -16.004 -5.194 13.957 1.00 84.81 91 GLN A O 1
ATOM 669 N N . SER A 1 92 ? -16.075 -2.949 13.981 1.00 86.38 92 SER A N 1
ATOM 670 C CA . SER A 1 92 ? -17.386 -2.809 13.336 1.00 86.38 92 SER A CA 1
ATOM 671 C C . SER A 1 92 ? -17.309 -2.244 11.914 1.00 86.38 92 SER A C 1
ATOM 673 O O . SER A 1 92 ? -18.346 -2.001 11.295 1.00 86.38 92 SER A O 1
ATOM 675 N N . MET A 1 93 ? -16.098 -2.013 11.401 1.00 89.06 93 MET A N 1
ATOM 676 C CA . MET A 1 93 ? -15.864 -1.427 10.081 1.00 89.06 93 MET A CA 1
ATOM 677 C C . MET A 1 93 ? -16.285 -2.344 8.937 1.00 89.06 93 MET A C 1
ATOM 679 O O . MET A 1 93 ? -16.062 -3.552 8.943 1.00 89.06 93 MET A O 1
ATOM 683 N N . ASN A 1 94 ? -16.847 -1.724 7.908 1.00 90.81 94 ASN A N 1
ATOM 684 C CA . ASN A 1 94 ? -17.149 -2.343 6.620 1.00 90.81 94 ASN A CA 1
ATOM 685 C C . ASN A 1 94 ? -16.271 -1.788 5.491 1.00 90.81 94 ASN A C 1
ATOM 687 O O . ASN A 1 94 ? -16.364 -2.246 4.354 1.00 90.81 94 ASN A O 1
ATOM 691 N N . GLU A 1 95 ? -15.443 -0.789 5.784 1.00 92.62 95 GLU A N 1
ATOM 692 C CA . GLU A 1 95 ? -14.557 -0.134 4.838 1.00 92.62 95 GLU A CA 1
ATOM 693 C C . GLU A 1 95 ? -13.336 0.424 5.577 1.00 92.62 95 GLU A C 1
ATOM 695 O O . GLU A 1 95 ? -13.437 0.878 6.719 1.00 92.62 95 GLU A O 1
ATOM 700 N N . ILE A 1 96 ? -12.187 0.394 4.907 1.00 92.88 96 ILE A N 1
ATOM 701 C CA . ILE A 1 96 ? -10.945 1.017 5.362 1.00 92.88 96 ILE A CA 1
ATOM 702 C C . ILE A 1 96 ? -10.440 2.021 4.335 1.00 92.88 96 ILE A C 1
ATOM 704 O O . ILE A 1 96 ? -10.637 1.863 3.127 1.00 92.88 96 ILE A O 1
ATOM 708 N N . GLU A 1 97 ? -9.740 3.032 4.826 1.00 93.19 97 GLU A N 1
ATOM 709 C CA . GLU A 1 97 ? -8.931 3.941 4.030 1.00 93.19 97 GLU A CA 1
ATOM 710 C C . GLU A 1 97 ? -7.453 3.583 4.200 1.00 93.19 97 GLU A C 1
ATOM 712 O O . GLU A 1 97 ? -7.004 3.263 5.299 1.00 93.19 97 GLU A O 1
ATOM 717 N N . ILE A 1 98 ? -6.710 3.595 3.095 1.00 92.06 98 ILE A N 1
ATOM 718 C CA . ILE A 1 98 ? -5.287 3.265 3.035 1.00 92.06 98 ILE A CA 1
ATOM 719 C C . ILE A 1 98 ? -4.563 4.421 2.363 1.00 92.06 98 ILE A C 1
ATOM 721 O O . ILE A 1 98 ? -4.879 4.784 1.224 1.00 92.06 98 ILE A O 1
ATOM 725 N N . ILE A 1 99 ? -3.561 4.955 3.052 1.00 91.44 99 ILE A N 1
ATOM 726 C CA . ILE A 1 99 ? -2.718 6.044 2.574 1.00 91.44 99 ILE A CA 1
ATOM 727 C C . ILE A 1 99 ? -1.255 5.656 2.762 1.00 91.44 99 ILE A C 1
ATOM 729 O O . ILE A 1 99 ? -0.849 5.198 3.826 1.00 91.44 99 ILE A O 1
ATOM 733 N N . GLY A 1 100 ? -0.441 5.867 1.737 1.00 88.88 100 GLY A N 1
ATOM 734 C CA . GLY A 1 100 ? 1.003 5.720 1.855 1.00 88.88 100 GLY A CA 1
ATOM 735 C C . GLY A 1 100 ? 1.723 6.018 0.555 1.00 88.88 100 GLY A C 1
ATOM 736 O O . GLY A 1 100 ? 1.109 6.385 -0.447 1.00 88.88 100 GLY A O 1
ATOM 737 N N . THR A 1 101 ? 3.035 5.829 0.571 1.00 85.88 101 THR A N 1
ATOM 738 C CA . THR A 1 101 ? 3.894 6.097 -0.580 1.00 85.88 101 THR A CA 1
ATOM 739 C C . THR A 1 101 ? 4.897 4.964 -0.732 1.00 85.88 101 THR A C 1
ATOM 741 O O . THR A 1 101 ? 5.525 4.543 0.238 1.00 85.88 101 THR A O 1
ATOM 744 N N . ALA A 1 102 ? 5.031 4.459 -1.956 1.00 82.88 102 ALA A N 1
ATOM 745 C CA . ALA A 1 102 ? 6.061 3.508 -2.338 1.00 82.88 102 ALA A CA 1
ATOM 746 C C . ALA A 1 102 ? 7.159 4.246 -3.107 1.00 82.88 102 ALA A C 1
ATOM 748 O O . ALA A 1 102 ? 6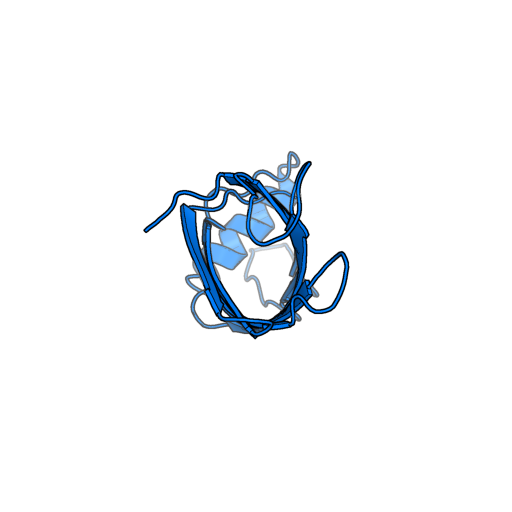.897 4.791 -4.182 1.00 82.88 102 ALA A O 1
ATOM 749 N N . GLU A 1 103 ? 8.377 4.240 -2.578 1.00 83.31 103 GLU A N 1
ATOM 750 C CA . GLU A 1 103 ? 9.544 4.788 -3.264 1.00 83.31 103 GLU A CA 1
ATOM 751 C C . GLU A 1 103 ? 10.394 3.638 -3.803 1.00 83.31 103 GLU A C 1
ATOM 753 O O . GLU A 1 103 ? 10.956 2.830 -3.055 1.00 83.31 103 GLU A O 1
ATOM 758 N N . PHE A 1 104 ? 10.467 3.556 -5.128 1.00 76.50 104 PHE A N 1
ATOM 759 C CA . PHE A 1 104 ? 11.421 2.722 -5.838 1.00 76.50 104 PHE A CA 1
ATOM 760 C C . PHE A 1 104 ? 12.516 3.679 -6.306 1.00 76.50 104 PHE A C 1
ATOM 762 O O . PHE A 1 104 ? 12.233 4.559 -7.117 1.00 76.50 104 PHE A O 1
ATOM 769 N N . GLY A 1 105 ? 13.724 3.557 -5.743 1.00 67.56 105 GLY A N 1
ATOM 770 C CA . GLY A 1 105 ? 14.852 4.453 -6.043 1.00 67.56 105 GLY A CA 1
ATOM 771 C C . GLY A 1 105 ? 15.311 4.378 -7.506 1.00 67.56 105 GLY A C 1
ATOM 772 O O . GLY A 1 105 ? 14.533 4.071 -8.402 1.00 67.56 105 GLY A O 1
ATOM 773 N N . ARG A 1 106 ? 16.602 4.591 -7.784 1.00 63.94 106 ARG A N 1
ATOM 774 C CA . ARG A 1 106 ? 17.100 4.650 -9.173 1.00 63.94 106 ARG A CA 1
ATOM 775 C C . ARG A 1 106 ? 16.751 3.431 -10.027 1.00 63.94 106 ARG A C 1
ATOM 777 O O . ARG A 1 106 ? 17.3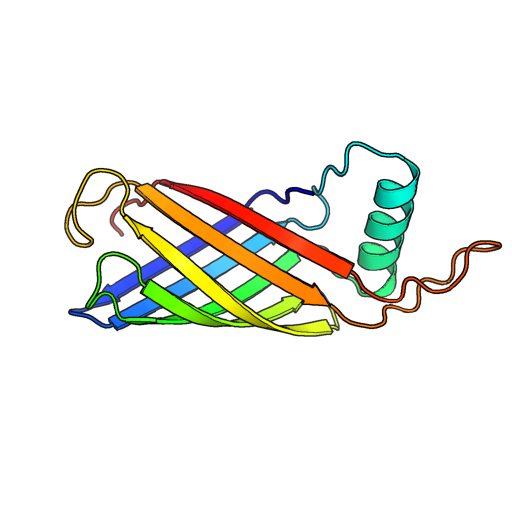52 2.363 -9.908 1.00 63.94 106 ARG A O 1
ATOM 784 N N . VAL A 1 107 ? 15.841 3.655 -10.974 1.00 60.84 107 VAL A N 1
ATOM 785 C CA . VAL A 1 107 ? 15.379 2.695 -11.973 1.00 60.84 107 VAL A CA 1
ATOM 786 C C . VAL A 1 107 ? 16.050 3.036 -13.301 1.00 60.84 107 VAL A C 1
ATOM 788 O O . VAL A 1 107 ? 15.768 4.051 -13.943 1.00 60.84 107 VAL A O 1
ATOM 791 N N . HIS A 1 108 ? 16.940 2.162 -13.769 1.00 60.38 108 HIS A N 1
ATOM 792 C CA . HIS A 1 108 ? 17.536 2.344 -15.086 1.00 60.38 108 HIS A CA 1
ATOM 793 C C . HIS A 1 108 ? 16.545 1.903 -16.162 1.00 60.38 108 HIS A C 1
ATOM 795 O O . HIS A 1 108 ? 16.372 0.713 -16.416 1.00 60.38 108 HIS A O 1
ATOM 801 N N . ILE A 1 109 ? 15.892 2.876 -16.795 1.00 59.84 109 ILE A N 1
ATOM 802 C CA . ILE A 1 109 ? 14.999 2.632 -17.921 1.00 59.84 109 ILE A CA 1
ATOM 803 C C . ILE A 1 109 ? 15.768 2.885 -19.225 1.00 59.84 109 ILE A C 1
ATOM 805 O O . ILE A 1 109 ? 16.045 4.042 -19.543 1.00 59.84 109 ILE A O 1
ATOM 809 N N . PRO A 1 110 ? 16.102 1.848 -20.012 1.00 53.94 110 PRO A N 1
ATOM 810 C CA . PRO A 1 110 ? 16.791 2.025 -21.282 1.00 53.94 110 PRO A CA 1
ATOM 811 C C . PRO A 1 110 ? 15.791 2.465 -22.361 1.00 53.94 110 PRO A C 1
ATOM 813 O O . PRO A 1 110 ? 15.360 1.671 -23.196 1.00 53.94 110 PRO A O 1
ATOM 816 N N . LEU A 1 111 ? 15.387 3.736 -22.342 1.00 56.53 111 LEU A N 1
ATOM 817 C CA . LEU A 1 111 ? 14.653 4.346 -23.449 1.00 56.53 111 LEU A CA 1
ATOM 818 C C . LEU A 1 111 ? 15.656 4.963 -24.439 1.00 56.53 111 LEU A C 1
ATOM 820 O O . LEU A 1 111 ? 16.460 5.810 -24.049 1.00 56.53 111 LEU A O 1
ATOM 824 N N . PRO A 1 112 ? 15.633 4.594 -25.734 1.00 53.34 112 PRO A N 1
ATOM 825 C CA . PRO A 1 112 ? 16.479 5.245 -26.730 1.00 53.34 112 PRO A CA 1
ATOM 826 C C . PRO A 1 112 ? 16.195 6.754 -26.771 1.00 53.34 112 PRO A C 1
ATOM 828 O O . PRO A 1 112 ? 15.091 7.172 -27.110 1.00 53.34 112 PRO A O 1
ATOM 831 N N . GLY A 1 113 ? 17.188 7.575 -26.415 1.00 53.75 113 GLY A N 1
ATOM 832 C CA . GLY A 1 113 ? 17.076 9.039 -26.429 1.00 53.75 113 GLY A CA 1
ATOM 833 C C . GLY A 1 113 ? 16.407 9.677 -25.203 1.00 53.75 113 GLY A C 1
ATOM 834 O O . GLY A 1 113 ? 16.241 10.894 -25.195 1.00 53.75 113 GLY A O 1
ATOM 835 N N . VAL A 1 114 ? 16.061 8.908 -24.164 1.00 54.84 114 VAL A N 1
ATOM 836 C CA . VAL A 1 114 ? 15.529 9.427 -22.890 1.00 54.84 114 VAL A CA 1
ATOM 837 C C . VAL A 1 114 ? 16.366 8.832 -21.755 1.00 54.84 114 VAL A C 1
ATOM 839 O O . VAL A 1 114 ? 16.563 7.624 -21.699 1.00 54.84 114 VAL A O 1
ATOM 842 N N . GLY A 1 115 ? 16.942 9.691 -20.911 1.00 58.81 115 GLY A N 1
ATOM 843 C CA . GLY A 1 115 ? 17.874 9.296 -19.850 1.00 58.81 115 GLY A CA 1
ATOM 844 C C . GLY A 1 115 ? 17.252 8.463 -18.721 1.00 58.81 115 GLY A C 1
ATOM 845 O O . GLY A 1 115 ? 16.085 8.082 -18.760 1.00 58.81 115 GLY A O 1
ATOM 846 N N . THR A 1 116 ? 18.068 8.195 -17.700 1.00 56.62 116 THR A N 1
ATOM 847 C CA . THR A 1 116 ? 17.705 7.477 -16.468 1.00 56.62 116 THR A CA 1
ATOM 848 C C . THR A 1 116 ? 16.498 8.122 -15.772 1.00 56.62 116 THR A C 1
ATOM 850 O O . THR A 1 116 ? 16.439 9.346 -15.673 1.00 56.62 116 THR A O 1
ATOM 853 N N . VAL A 1 117 ? 15.563 7.317 -15.250 1.00 59.56 117 VAL A N 1
ATOM 854 C CA . VAL A 1 117 ? 14.555 7.798 -14.290 1.00 59.56 117 VAL A CA 1
ATOM 855 C C . VAL A 1 117 ? 15.141 7.607 -12.896 1.00 59.56 117 VAL A C 1
ATOM 857 O O . VAL A 1 117 ? 15.375 6.480 -12.466 1.00 59.56 117 VAL A O 1
ATOM 860 N N . ASP A 1 118 ? 15.465 8.712 -12.226 1.00 59.88 118 ASP A N 1
ATOM 861 C CA . ASP A 1 118 ? 16.180 8.661 -10.949 1.00 59.88 118 ASP A CA 1
ATOM 862 C C . ASP A 1 118 ? 15.326 8.132 -9.794 1.00 59.88 118 ASP A C 1
ATOM 864 O O . ASP A 1 118 ? 15.886 7.424 -8.975 1.00 59.88 118 ASP A O 1
ATOM 868 N N . ASP A 1 119 ? 14.011 8.379 -9.760 1.00 68.69 119 ASP A N 1
ATOM 869 C CA . ASP A 1 119 ? 13.117 7.862 -8.713 1.00 68.69 119 ASP A CA 1
ATOM 870 C C . ASP A 1 119 ? 11.705 7.613 -9.275 1.00 68.69 119 ASP A C 1
ATOM 872 O O . ASP A 1 119 ? 11.126 8.478 -9.943 1.00 68.69 119 ASP A O 1
ATOM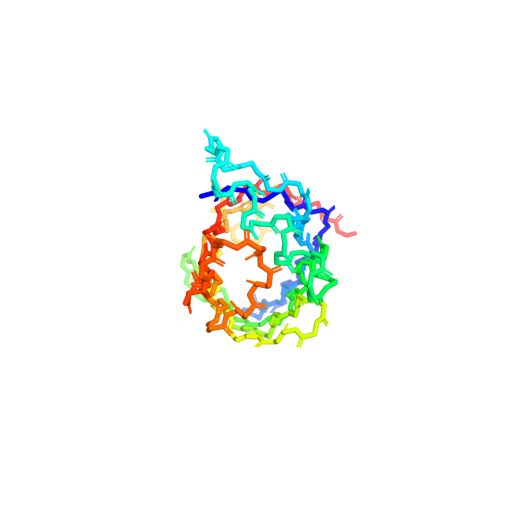 876 N N . LEU A 1 120 ? 11.133 6.432 -9.013 1.00 73.50 120 LEU A N 1
ATOM 877 C CA . LEU A 1 120 ? 9.711 6.159 -9.230 1.00 73.50 120 LEU A CA 1
ATOM 878 C C . LEU A 1 120 ? 8.995 6.176 -7.881 1.00 73.50 120 LEU A C 1
ATOM 880 O O . LEU A 1 120 ? 9.135 5.263 -7.071 1.00 73.50 120 LEU A O 1
ATOM 884 N N . VAL A 1 121 ? 8.165 7.196 -7.687 1.00 77.62 121 VAL A N 1
ATOM 885 C CA . VAL A 1 121 ? 7.316 7.337 -6.504 1.00 77.62 121 VAL A CA 1
ATOM 886 C C . VAL A 1 121 ? 5.875 7.011 -6.877 1.00 77.62 121 VAL A C 1
ATOM 888 O O . VAL A 1 121 ? 5.335 7.558 -7.843 1.00 77.62 121 VAL A O 1
ATOM 891 N N . VAL A 1 122 ? 5.248 6.110 -6.125 1.00 77.06 122 VAL A N 1
ATOM 892 C CA . VAL A 1 122 ? 3.841 5.736 -6.296 1.00 77.06 122 VAL A CA 1
ATOM 893 C C . VAL A 1 122 ? 3.072 6.091 -5.034 1.00 77.06 122 VAL A C 1
ATOM 895 O O . VAL A 1 122 ? 3.280 5.493 -3.981 1.00 77.06 122 VAL A O 1
ATOM 898 N N . ASP A 1 123 ? 2.145 7.036 -5.163 1.00 81.31 123 ASP A N 1
ATOM 899 C CA . ASP A 1 123 ? 1.190 7.345 -4.104 1.00 81.31 123 ASP A CA 1
ATOM 900 C C . ASP A 1 123 ? 0.100 6.275 -4.054 1.00 81.31 123 ASP A C 1
ATOM 902 O O . ASP A 1 123 ? -0.511 5.916 -5.068 1.00 81.31 123 ASP A O 1
ATOM 906 N N . ILE A 1 124 ? -0.163 5.789 -2.850 1.00 82.31 124 ILE A N 1
ATOM 907 C CA . ILE A 1 124 ? -1.222 4.841 -2.548 1.00 82.31 124 ILE A CA 1
ATOM 908 C C . ILE A 1 124 ? -2.303 5.620 -1.813 1.00 82.31 124 ILE A C 1
ATOM 910 O O . ILE A 1 124 ? -2.105 6.102 -0.702 1.00 82.31 124 ILE A O 1
ATOM 914 N N . ASN A 1 125 ? -3.455 5.749 -2.461 1.00 85.62 125 ASN A N 1
ATOM 915 C CA . ASN A 1 125 ? -4.680 6.233 -1.849 1.00 85.62 125 ASN A CA 1
ATOM 916 C C . ASN A 1 125 ? -5.794 5.294 -2.297 1.00 85.62 125 ASN A C 1
ATOM 918 O O . ASN A 1 125 ? -6.132 5.239 -3.485 1.00 85.62 125 ASN A O 1
ATOM 922 N N . ALA A 1 126 ? -6.290 4.500 -1.358 1.00 84.50 126 ALA A N 1
ATOM 923 C CA . ALA A 1 126 ? -7.307 3.506 -1.623 1.00 84.50 126 ALA A CA 1
ATOM 924 C C . ALA A 1 126 ? -8.350 3.500 -0.516 1.00 84.50 126 ALA A C 1
ATOM 926 O O . ALA A 1 126 ? -8.068 3.754 0.650 1.00 84.50 126 ALA A O 1
ATOM 927 N N . ARG A 1 127 ? -9.565 3.150 -0.913 1.00 88.88 127 ARG A N 1
ATOM 928 C CA . ARG A 1 127 ? -10.684 2.925 -0.019 1.00 88.88 127 ARG A CA 1
ATOM 929 C C . ARG A 1 127 ? -11.286 1.577 -0.385 1.00 88.88 127 ARG A C 1
ATOM 931 O O . ARG A 1 127 ? -11.645 1.369 -1.545 1.00 88.88 127 ARG A O 1
ATOM 938 N N . LEU A 1 128 ? -11.277 0.645 0.562 1.00 87.06 128 LEU A N 1
ATOM 939 C CA . LEU A 1 128 ? -11.566 -0.765 0.312 1.00 87.06 128 LEU A CA 1
ATOM 940 C C . LEU A 1 128 ? -12.656 -1.255 1.253 1.00 87.06 128 LEU A C 1
ATOM 942 O O . LEU A 1 128 ? -12.538 -1.106 2.467 1.00 87.06 128 LEU A O 1
ATOM 946 N N . ALA A 1 129 ? -13.680 -1.894 0.692 1.00 87.62 129 ALA A N 1
ATOM 947 C CA . ALA A 1 129 ? -14.670 -2.607 1.484 1.00 87.62 129 ALA A CA 1
ATOM 948 C C . ALA A 1 129 ? -14.014 -3.798 2.201 1.00 87.62 129 ALA A C 1
ATOM 950 O O . ALA A 1 129 ? -13.263 -4.560 1.589 1.00 87.62 129 ALA A O 1
ATOM 951 N N . VAL A 1 130 ? -14.331 -3.967 3.481 1.00 85.69 130 VAL A N 1
ATOM 952 C CA . VAL A 1 130 ? -13.923 -5.111 4.296 1.00 85.69 130 VAL A CA 1
ATOM 953 C C . VAL A 1 130 ? -15.105 -6.060 4.389 1.00 85.69 130 VAL A C 1
ATOM 955 O O . VAL A 1 130 ? -16.195 -5.682 4.821 1.00 85.69 130 VAL A O 1
ATOM 958 N N . LEU A 1 131 ? -14.889 -7.297 3.955 1.00 81.06 131 LEU A N 1
ATOM 959 C CA . LEU A 1 131 ? -15.870 -8.366 4.069 1.00 81.06 131 LEU A CA 1
ATOM 960 C C . LEU A 1 131 ? -15.435 -9.305 5.199 1.00 81.06 131 LEU A C 1
ATOM 962 O O . LEU A 1 131 ? -14.251 -9.640 5.267 1.00 81.06 131 LEU A O 1
ATOM 966 N N . PRO A 1 132 ? -16.355 -9.730 6.082 1.00 74.50 132 PRO A N 1
ATOM 967 C CA . PRO A 1 132 ? -16.042 -10.760 7.061 1.00 74.50 132 PRO A CA 1
ATOM 968 C C . PRO A 1 132 ? -15.651 -12.058 6.341 1.00 74.50 132 PRO A C 1
ATOM 970 O O . PRO A 1 132 ? -16.248 -12.400 5.316 1.00 74.50 132 PRO A O 1
ATOM 973 N N . ALA A 1 133 ? -14.627 -12.728 6.874 1.00 64.44 133 ALA A N 1
ATOM 974 C CA . ALA A 1 133 ? -14.117 -14.002 6.368 1.00 64.44 133 ALA A CA 1
ATOM 975 C C . ALA A 1 133 ? -15.113 -15.157 6.560 1.00 64.44 133 ALA A C 1
ATOM 977 O O . ALA A 1 133 ? -15.859 -15.142 7.569 1.00 64.44 133 ALA A O 1
#